Protein AF-A0A8J2EY86-F1 (afdb_monomer_lite)

pLDDT: mean 71.98, std 22.91, range [27.67, 95.75]

Structure (mmCIF, N/CA/C/O backbone):
data_AF-A0A8J2EY86-F1
#
_entry.id   AF-A0A8J2EY86-F1
#
loop_
_atom_site.group_PDB
_atom_site.id
_atom_site.type_symbol
_atom_site.label_atom_id
_atom_site.label_alt_id
_atom_site.label_comp_id
_atom_site.label_asym_id
_atom_site.label_entity_id
_atom_site.label_seq_id
_atom_site.pdbx_PDB_ins_code
_atom_site.Cartn_x
_atom_site.Cartn_y
_atom_site.Cartn_z
_atom_site.occupancy
_atom_site.B_iso_or_equiv
_atom_site.auth_seq_id
_atom_site.auth_comp_id
_atom_site.auth_asym_id
_atom_site.auth_atom_id
_atom_site.pdbx_PDB_model_num
ATOM 1 N N . ALA A 1 1 ? -11.642 -3.911 -15.980 1.00 60.84 1 ALA A N 1
ATOM 2 C CA . ALA A 1 1 ? -10.522 -3.919 -15.014 1.00 60.84 1 ALA A CA 1
ATOM 3 C C . ALA A 1 1 ? -10.662 -2.802 -13.979 1.00 60.84 1 ALA A C 1
ATOM 5 O O . ALA A 1 1 ? -10.890 -3.129 -12.827 1.00 60.84 1 ALA A O 1
ATOM 6 N N . ARG A 1 2 ? -10.615 -1.516 -14.375 1.00 72.12 2 ARG A N 1
ATOM 7 C CA . ARG A 1 2 ? -10.691 -0.359 -13.451 1.00 72.12 2 ARG A CA 1
ATOM 8 C C . ARG A 1 2 ? -11.888 -0.389 -12.486 1.00 72.12 2 ARG A C 1
ATOM 10 O O . ARG A 1 2 ? -11.669 -0.410 -11.285 1.00 72.12 2 ARG A O 1
ATOM 17 N N . GLY A 1 3 ? -13.115 -0.507 -13.002 1.00 77.50 3 GLY A N 1
ATOM 18 C CA . GLY A 1 3 ? -14.325 -0.526 -12.159 1.00 77.50 3 GLY A CA 1
ATOM 19 C C . GLY A 1 3 ? -14.454 -1.743 -11.234 1.00 77.50 3 GLY A C 1
ATOM 20 O O . GLY A 1 3 ? -15.006 -1.632 -10.152 1.00 77.50 3 GLY A O 1
ATOM 21 N N . VAL A 1 4 ? -13.887 -2.891 -11.618 1.00 84.00 4 VAL A N 1
ATOM 22 C CA . VAL A 1 4 ? -13.924 -4.100 -10.774 1.00 84.00 4 VAL A CA 1
ATOM 23 C C . VAL A 1 4 ? -12.993 -3.939 -9.573 1.00 84.00 4 VAL A C 1
ATOM 25 O O . VAL A 1 4 ? -13.321 -4.360 -8.471 1.00 84.00 4 VAL A O 1
ATOM 28 N N . LEU A 1 5 ? -11.830 -3.306 -9.762 1.00 85.19 5 LEU A N 1
ATOM 29 C CA . LEU A 1 5 ? -10.883 -3.106 -8.668 1.00 85.19 5 LEU A CA 1
ATOM 30 C C . LEU A 1 5 ? -11.383 -2.055 -7.666 1.00 85.19 5 LEU A C 1
ATOM 32 O O . LEU A 1 5 ? -11.183 -2.244 -6.469 1.00 85.19 5 LEU A O 1
ATOM 36 N N . SER A 1 6 ? -12.063 -0.994 -8.124 1.00 87.50 6 SER A N 1
ATOM 37 C CA . SER A 1 6 ? -12.688 -0.027 -7.211 1.00 87.50 6 SER A CA 1
ATOM 38 C C . SER A 1 6 ? -13.878 -0.613 -6.456 1.00 87.50 6 SER A C 1
ATOM 40 O O . SER A 1 6 ? -13.996 -0.368 -5.260 1.00 87.50 6 SER A O 1
ATOM 42 N N . GLU A 1 7 ? -14.700 -1.447 -7.097 1.00 91.88 7 GLU A N 1
ATOM 43 C CA . GLU A 1 7 ? -15.786 -2.173 -6.428 1.00 91.88 7 GLU A CA 1
ATOM 44 C C . GLU A 1 7 ? -15.250 -3.102 -5.330 1.00 91.88 7 GLU A C 1
ATOM 46 O O . GLU A 1 7 ? -15.704 -3.053 -4.188 1.00 91.88 7 GLU A O 1
ATOM 51 N N . VAL A 1 8 ? -14.228 -3.905 -5.641 1.00 91.19 8 VAL A N 1
ATOM 52 C CA . VAL A 1 8 ? -13.605 -4.809 -4.663 1.00 91.19 8 VAL A CA 1
ATOM 53 C C . VAL A 1 8 ? -12.965 -4.025 -3.518 1.00 91.19 8 VAL A C 1
ATOM 55 O O . VAL A 1 8 ? -13.172 -4.369 -2.356 1.00 91.19 8 VAL A O 1
ATOM 58 N N . ALA A 1 9 ? -12.219 -2.959 -3.819 1.00 91.69 9 ALA A N 1
ATOM 59 C CA . ALA A 1 9 ? -11.613 -2.117 -2.792 1.00 91.69 9 ALA A CA 1
ATOM 60 C C . ALA A 1 9 ? -12.674 -1.437 -1.910 1.00 91.69 9 ALA A C 1
ATOM 62 O O . ALA A 1 9 ? -12.511 -1.396 -0.694 1.00 91.69 9 ALA A O 1
ATOM 63 N N . GLY A 1 10 ? -13.779 -0.968 -2.495 1.00 91.88 10 GLY A N 1
ATOM 64 C CA . GLY A 1 10 ? -14.913 -0.401 -1.766 1.00 91.88 10 GLY A CA 1
ATOM 65 C C . GLY A 1 10 ? -15.579 -1.415 -0.838 1.00 91.88 10 GLY A C 1
ATOM 66 O O . GLY A 1 10 ? -15.797 -1.122 0.338 1.00 91.88 10 GLY A O 1
ATOM 67 N N . ASN A 1 11 ? -15.818 -2.634 -1.325 1.00 93.19 11 ASN A N 1
ATOM 68 C CA . ASN A 1 11 ? -16.375 -3.714 -0.511 1.00 93.19 11 ASN A CA 1
ATOM 69 C C . ASN A 1 11 ? -15.460 -4.050 0.676 1.00 93.19 11 ASN A C 1
ATOM 71 O O . ASN A 1 11 ? -15.944 -4.199 1.796 1.00 93.19 11 ASN A O 1
ATOM 75 N N . ILE A 1 12 ? -14.141 -4.094 0.459 1.00 93.81 12 ILE A N 1
ATOM 76 C CA . ILE A 1 12 ? -13.159 -4.305 1.533 1.00 93.81 12 ILE A CA 1
ATOM 77 C C . ILE A 1 12 ? -13.165 -3.138 2.529 1.00 93.81 12 ILE A C 1
ATOM 79 O O . ILE A 1 12 ? -13.068 -3.371 3.729 1.00 93.81 12 ILE A O 1
ATOM 83 N N . SER A 1 13 ? -13.310 -1.891 2.075 1.00 91.44 13 SER A N 1
ATOM 84 C CA . SER A 1 13 ? -13.406 -0.730 2.972 1.00 91.44 13 SER A CA 1
ATOM 85 C C . SER A 1 13 ? -14.617 -0.808 3.898 1.00 91.44 13 SER A C 1
ATOM 87 O O . SER A 1 13 ? -14.492 -0.555 5.099 1.00 91.44 13 SER A O 1
ATOM 89 N N . VAL A 1 14 ? -15.776 -1.203 3.369 1.00 91.38 14 VAL A N 1
ATOM 90 C CA . VAL A 1 14 ? -16.989 -1.405 4.175 1.00 91.38 14 VAL A CA 1
ATOM 91 C C . VAL A 1 14 ? -16.813 -2.582 5.137 1.00 91.38 14 VAL A C 1
ATOM 93 O O . VAL A 1 14 ? -17.160 -2.467 6.313 1.00 91.38 14 VAL A O 1
ATOM 96 N N . ASP A 1 15 ? -16.219 -3.684 4.679 1.00 91.75 15 ASP A N 1
ATOM 97 C CA . ASP A 1 15 ? -15.944 -4.851 5.521 1.00 91.75 15 ASP A CA 1
ATOM 98 C C . ASP A 1 15 ? -14.976 -4.519 6.672 1.00 91.75 15 ASP A C 1
ATOM 100 O O . ASP A 1 15 ? -15.241 -4.846 7.833 1.00 91.75 15 ASP A O 1
ATOM 104 N N . ALA A 1 16 ? -13.910 -3.764 6.390 1.00 91.19 16 ALA A N 1
ATOM 105 C CA . ALA A 1 16 ? -12.944 -3.297 7.381 1.00 91.19 16 ALA A CA 1
ATOM 106 C C . ALA A 1 16 ? -13.611 -2.429 8.458 1.00 91.19 16 ALA A C 1
ATOM 108 O O . ALA A 1 16 ? -13.343 -2.591 9.653 1.00 91.19 16 ALA A O 1
ATOM 109 N N . LEU A 1 17 ? -14.513 -1.529 8.058 1.00 87.75 17 LEU A N 1
ATOM 110 C CA . LEU A 1 17 ? -15.299 -0.726 8.996 1.00 87.75 17 LEU A CA 1
ATOM 111 C C . LEU A 1 17 ? -16.264 -1.586 9.820 1.00 87.75 17 LEU A C 1
ATOM 113 O O . LEU A 1 17 ? -16.403 -1.353 11.018 1.00 87.75 17 LEU A O 1
ATOM 117 N N . SER A 1 18 ? -16.886 -2.598 9.210 1.00 90.50 18 SER A N 1
ATOM 118 C CA . SER A 1 18 ? -17.843 -3.474 9.897 1.00 90.50 18 SER A CA 1
ATOM 119 C C . SER A 1 18 ? -17.181 -4.417 10.912 1.00 90.50 18 SER A C 1
ATOM 121 O O . SER A 1 18 ? -17.718 -4.635 11.997 1.00 90.50 18 SER A O 1
ATOM 123 N N . SER A 1 19 ? -15.995 -4.950 10.596 1.00 89.25 19 SER A N 1
ATOM 124 C CA . SER A 1 19 ? -15.259 -5.869 11.469 1.00 89.25 19 SER A CA 1
ATOM 125 C C . SER A 1 19 ? -14.509 -5.141 12.585 1.00 89.25 19 SER A C 1
ATOM 127 O O . SER A 1 19 ? -14.333 -5.701 13.671 1.00 89.25 19 SER A O 1
ATOM 129 N N . GLY A 1 20 ? -14.050 -3.911 12.317 1.00 87.12 20 GLY A N 1
ATOM 130 C CA . GLY A 1 20 ? -13.371 -3.033 13.273 1.00 87.12 20 GLY A CA 1
ATOM 131 C C . GLY A 1 20 ? -12.003 -3.531 13.753 1.00 87.12 20 GLY A C 1
ATOM 132 O O . GLY A 1 20 ? -11.502 -3.039 14.763 1.00 87.12 20 GLY A O 1
ATOM 133 N N . LYS A 1 21 ? -11.416 -4.533 13.080 1.00 88.88 21 LYS A N 1
ATOM 134 C CA . LYS A 1 21 ? -10.234 -5.272 13.572 1.00 88.88 21 LYS A CA 1
ATOM 135 C C . LYS A 1 21 ? -9.049 -5.306 12.615 1.00 88.88 21 LYS A C 1
ATOM 137 O O . LYS A 1 21 ? -7.929 -5.528 13.068 1.00 88.88 21 LYS A O 1
ATOM 142 N N . PHE A 1 22 ? -9.285 -5.159 11.314 1.00 91.06 22 PHE A N 1
ATOM 143 C CA . PHE A 1 22 ? -8.275 -5.447 10.300 1.00 91.06 22 PHE A CA 1
ATOM 144 C C . PHE A 1 22 ? -7.858 -4.206 9.518 1.00 91.06 22 PHE A C 1
ATOM 146 O O . PHE A 1 22 ? -8.672 -3.344 9.183 1.00 91.06 22 PHE A O 1
ATOM 153 N N . TYR A 1 23 ? -6.565 -4.166 9.199 1.00 94.31 23 TYR A N 1
ATOM 154 C CA . TYR A 1 23 ? -6.006 -3.283 8.187 1.00 94.31 23 TYR A CA 1
ATOM 155 C C . TYR A 1 23 ? -5.721 -4.089 6.927 1.00 94.31 23 TYR A C 1
ATOM 157 O O . TYR A 1 23 ? -4.914 -5.020 6.946 1.00 94.31 23 TYR A O 1
ATOM 165 N N . HIS A 1 24 ? -6.380 -3.725 5.831 1.00 94.00 24 HIS A N 1
ATOM 166 C CA . HIS A 1 24 ? -6.210 -4.402 4.552 1.00 94.00 24 HIS A CA 1
ATOM 167 C C . HIS A 1 24 ? -5.218 -3.642 3.680 1.00 94.00 24 HIS A C 1
ATOM 169 O O . HIS A 1 24 ? -5.437 -2.478 3.348 1.00 94.00 24 HIS A O 1
ATOM 175 N N . PHE A 1 25 ? -4.144 -4.319 3.283 1.00 94.00 25 PHE A N 1
ATOM 176 C CA . PHE A 1 25 ? -3.209 -3.821 2.282 1.00 94.00 25 PHE A CA 1
ATOM 177 C C . PHE A 1 25 ? -3.631 -4.332 0.909 1.00 94.00 25 PHE A C 1
ATOM 179 O O . PHE A 1 25 ? -3.630 -5.538 0.664 1.00 94.00 25 PHE A O 1
ATOM 186 N N . ILE A 1 26 ? -3.983 -3.415 0.013 1.00 92.06 26 ILE A N 1
ATOM 187 C CA . ILE A 1 26 ? -4.421 -3.737 -1.343 1.00 92.06 26 ILE A CA 1
ATOM 188 C C . ILE A 1 26 ? -3.351 -3.250 -2.314 1.00 92.06 26 ILE A C 1
ATOM 190 O O . ILE A 1 26 ? -3.094 -2.051 -2.427 1.00 92.06 26 ILE A O 1
ATOM 194 N N . ARG A 1 27 ? -2.730 -4.194 -3.026 1.00 90.75 27 ARG A N 1
ATOM 195 C CA . ARG A 1 27 ? -1.850 -3.885 -4.154 1.00 90.75 27 ARG A CA 1
ATOM 196 C C . ARG A 1 27 ? -2.709 -3.606 -5.382 1.00 90.75 27 ARG A C 1
ATOM 198 O O . ARG A 1 27 ? -3.413 -4.489 -5.867 1.00 90.75 27 ARG A O 1
ATOM 205 N N . CYS A 1 28 ? -2.631 -2.380 -5.869 1.00 88.81 28 CYS A N 1
ATOM 206 C CA . CYS A 1 28 ? -3.282 -1.932 -7.088 1.00 88.81 28 CYS A CA 1
ATOM 207 C C . CYS A 1 28 ? -2.329 -2.046 -8.282 1.00 88.81 28 CYS A C 1
ATOM 209 O O . CYS A 1 28 ? -1.199 -2.503 -8.142 1.00 88.81 28 CYS A O 1
ATOM 211 N N . GLY A 1 29 ? -2.811 -1.665 -9.467 1.00 86.44 29 GLY A N 1
ATOM 212 C CA . GLY A 1 29 ? -2.006 -1.600 -10.687 1.00 86.44 29 GLY A CA 1
ATOM 213 C C . GLY A 1 29 ? -1.133 -0.343 -10.752 1.00 86.44 29 GLY A C 1
ATOM 214 O O . GLY A 1 29 ? -0.588 0.118 -9.753 1.00 86.44 29 GLY A O 1
ATOM 215 N N . SER A 1 30 ? -1.008 0.232 -11.949 1.00 88.38 30 SER A N 1
ATOM 216 C CA . SER A 1 30 ? -0.230 1.458 -12.158 1.00 88.38 30 SER A CA 1
ATOM 217 C C . SER A 1 30 ? -0.728 2.623 -11.298 1.00 88.38 30 SER A C 1
ATOM 219 O O . SER A 1 30 ? -1.909 2.692 -10.952 1.00 88.38 30 SER A O 1
ATOM 221 N N . THR A 1 31 ? 0.149 3.594 -11.032 1.00 88.81 31 THR A N 1
ATOM 222 C CA . THR A 1 31 ? -0.181 4.781 -10.229 1.00 88.81 31 THR A CA 1
ATOM 223 C C . THR A 1 31 ? -1.476 5.464 -10.658 1.00 88.81 31 THR A C 1
ATOM 225 O O . THR A 1 31 ? -2.299 5.794 -9.809 1.00 88.81 31 THR A O 1
ATOM 228 N N . ALA A 1 32 ? -1.690 5.645 -11.963 1.00 89.56 32 ALA A N 1
ATOM 229 C CA . ALA A 1 32 ? -2.892 6.308 -12.461 1.00 89.56 32 ALA A CA 1
ATOM 230 C C . ALA A 1 32 ? -4.178 5.566 -12.056 1.00 89.56 32 ALA A C 1
ATOM 232 O O . ALA A 1 32 ? -5.160 6.196 -11.679 1.00 89.56 32 ALA A O 1
ATOM 233 N N . VAL A 1 33 ? -4.163 4.229 -12.098 1.00 90.06 33 VAL A N 1
ATOM 234 C CA . VAL A 1 33 ? -5.305 3.402 -11.680 1.00 90.06 33 VAL A CA 1
ATOM 235 C C . VAL A 1 33 ? -5.478 3.452 -10.163 1.00 90.06 33 VAL A C 1
ATOM 237 O O . VAL A 1 33 ? -6.598 3.577 -9.680 1.00 90.06 33 VAL A O 1
ATOM 240 N N . THR A 1 34 ? -4.380 3.396 -9.410 1.00 91.88 34 THR A N 1
ATOM 241 C CA . THR A 1 34 ? -4.401 3.494 -7.944 1.00 91.88 34 THR A CA 1
ATOM 242 C C . THR A 1 34 ? -5.016 4.811 -7.476 1.00 91.88 34 THR A C 1
ATOM 244 O O . THR A 1 34 ? -5.837 4.804 -6.564 1.00 91.88 34 THR A O 1
ATOM 247 N N . LEU A 1 35 ? -4.671 5.929 -8.121 1.00 91.50 35 LEU A N 1
ATOM 248 C CA . LEU A 1 35 ? -5.199 7.246 -7.770 1.00 91.50 35 LEU A CA 1
ATOM 249 C C . LEU A 1 35 ? -6.687 7.389 -8.122 1.00 91.50 35 LEU A C 1
ATOM 251 O O . LEU A 1 35 ? -7.451 7.947 -7.344 1.00 91.50 35 LEU A O 1
ATOM 255 N N . GLU A 1 36 ? -7.116 6.841 -9.261 1.00 91.62 36 GLU A N 1
ATOM 256 C CA . GLU A 1 36 ? -8.534 6.791 -9.639 1.00 91.62 36 GLU A CA 1
ATOM 257 C C . GLU A 1 36 ? -9.366 6.036 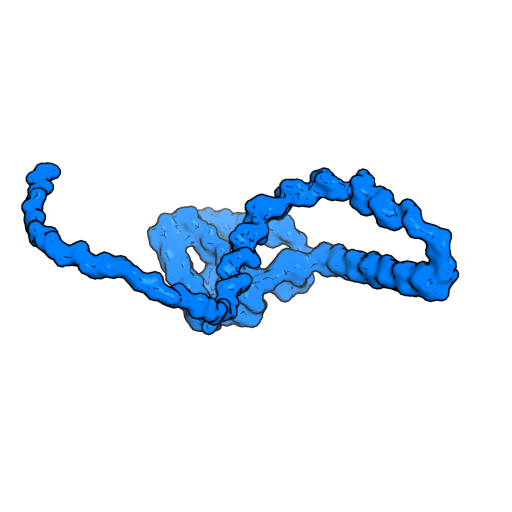-8.591 1.00 91.62 36 GLU A C 1
ATOM 259 O O . GLU A 1 36 ? -10.416 6.514 -8.165 1.00 91.62 36 GLU A O 1
ATOM 264 N N . ILE A 1 37 ? -8.870 4.885 -8.128 1.00 92.44 37 ILE A N 1
ATOM 265 C CA . ILE A 1 37 ? -9.533 4.085 -7.090 1.00 92.44 37 ILE A CA 1
ATOM 266 C C . ILE A 1 37 ? -9.512 4.813 -5.746 1.00 92.44 37 ILE A C 1
ATOM 268 O O . ILE A 1 37 ? -10.523 4.829 -5.048 1.00 92.44 37 ILE A O 1
ATOM 272 N N . ALA A 1 38 ? -8.391 5.442 -5.394 1.00 93.19 38 ALA A N 1
ATOM 273 C CA . ALA A 1 38 ? -8.270 6.226 -4.171 1.00 93.19 38 ALA A CA 1
ATOM 274 C C . ALA A 1 38 ? -9.311 7.351 -4.099 1.00 93.19 38 ALA A C 1
ATOM 276 O O . ALA A 1 38 ? -9.903 7.554 -3.045 1.00 93.19 38 ALA A O 1
ATOM 277 N N . LEU A 1 39 ? -9.572 8.037 -5.216 1.00 92.19 39 LEU A N 1
ATOM 278 C CA . LEU A 1 39 ? -10.585 9.094 -5.286 1.00 92.19 39 LEU A CA 1
ATOM 279 C C . LEU A 1 39 ? -12.022 8.569 -5.162 1.00 92.19 39 LEU A C 1
ATOM 281 O O . LEU A 1 39 ? -12.895 9.308 -4.729 1.00 92.19 39 LEU A O 1
ATOM 285 N N . GLN A 1 40 ? -12.285 7.322 -5.559 1.00 91.50 40 GLN A N 1
ATOM 286 C CA . GLN A 1 40 ? -13.624 6.726 -5.472 1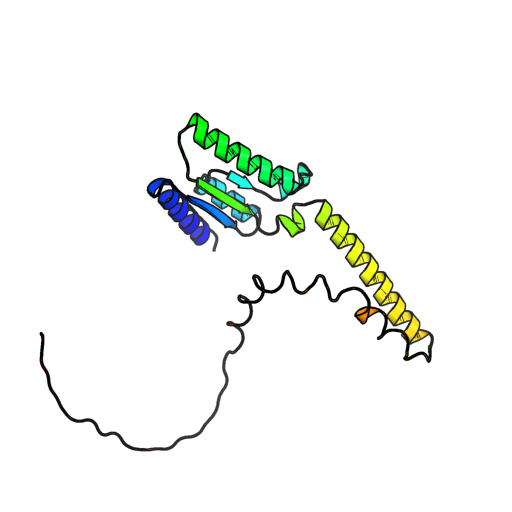.00 91.50 40 GLN A CA 1
ATOM 287 C C . GLN A 1 40 ? -13.906 6.104 -4.102 1.00 91.50 40 GLN A C 1
ATOM 289 O O . GLN A 1 40 ? -15.031 6.169 -3.618 1.00 91.50 40 GLN A O 1
ATOM 294 N N . VAL A 1 41 ? -12.903 5.448 -3.515 1.00 91.00 41 VAL A N 1
ATOM 295 C CA . VAL A 1 41 ? -13.055 4.624 -2.305 1.00 91.00 41 VAL A CA 1
ATOM 296 C C . VAL A 1 41 ? -12.648 5.373 -1.035 1.00 91.00 41 VAL A C 1
ATOM 298 O O . VAL A 1 41 ? -13.025 4.947 0.052 1.00 91.00 41 VAL A O 1
ATOM 301 N N . GLU A 1 42 ? -11.884 6.463 -1.159 1.00 92.44 42 GLU A N 1
ATOM 302 C CA . GLU A 1 42 ? -11.351 7.252 -0.038 1.00 92.44 42 GLU A CA 1
ATOM 303 C C . GLU A 1 42 ? -10.728 6.369 1.067 1.00 92.44 42 GLU A C 1
ATOM 305 O O . GLU A 1 42 ? -11.161 6.369 2.223 1.00 92.44 42 GLU A O 1
ATOM 310 N N . PRO A 1 43 ? -9.713 5.554 0.722 1.00 93.50 43 PRO A N 1
ATOM 311 C CA . PRO A 1 43 ? -9.050 4.677 1.681 1.00 93.50 43 PRO A CA 1
ATOM 312 C C . PRO A 1 43 ? -8.329 5.486 2.768 1.00 93.50 43 PRO A C 1
ATOM 314 O O . PRO A 1 43 ? -8.063 6.679 2.637 1.00 93.50 43 PRO A O 1
ATOM 317 N N . THR A 1 44 ? -7.942 4.808 3.847 1.00 93.06 44 THR A N 1
ATOM 318 C CA . THR A 1 44 ? -7.281 5.455 4.990 1.00 93.06 44 THR A CA 1
ATOM 319 C C . THR A 1 44 ? -5.896 5.987 4.636 1.00 93.06 44 THR A C 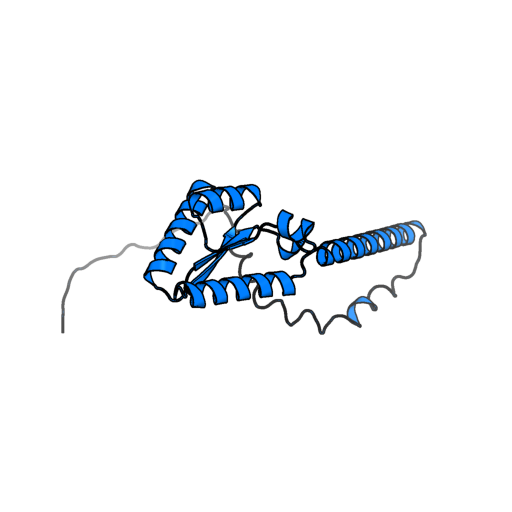1
ATOM 321 O O . THR A 1 44 ? -5.516 7.059 5.098 1.00 93.06 44 THR A O 1
ATOM 324 N N . ILE A 1 45 ? -5.132 5.225 3.852 1.00 94.50 45 ILE A N 1
ATOM 325 C CA . ILE A 1 45 ? -3.786 5.593 3.409 1.00 94.50 45 ILE A CA 1
ATOM 326 C C . ILE A 1 45 ? -3.641 5.180 1.945 1.00 94.50 45 ILE A C 1
ATOM 328 O O . ILE A 1 45 ? -4.085 4.101 1.546 1.00 94.50 45 ILE A O 1
ATOM 332 N N . VAL A 1 46 ? -2.990 6.024 1.148 1.00 94.81 46 VAL A N 1
ATOM 333 C CA . VAL A 1 46 ? -2.624 5.731 -0.240 1.00 94.81 46 VAL A CA 1
ATOM 334 C C . VAL A 1 46 ? -1.142 5.989 -0.390 1.00 94.81 46 VAL A C 1
ATOM 336 O O . VAL A 1 46 ? -0.680 7.075 -0.064 1.00 94.81 46 VAL A O 1
ATOM 339 N N . ILE A 1 47 ? -0.407 5.004 -0.898 1.00 93.31 47 ILE A N 1
ATOM 340 C CA . ILE A 1 47 ? 1.010 5.156 -1.212 1.00 93.31 47 ILE A CA 1
ATOM 341 C C . ILE A 1 47 ? 1.186 5.109 -2.722 1.00 93.31 47 ILE A C 1
ATOM 343 O O . ILE A 1 47 ? 0.883 4.108 -3.384 1.00 93.31 47 ILE A O 1
ATOM 347 N N . VAL A 1 48 ? 1.713 6.208 -3.249 1.00 92.00 48 VAL A N 1
ATOM 348 C CA . VAL A 1 48 ? 1.984 6.396 -4.668 1.00 92.00 48 VAL A CA 1
ATOM 349 C C . VAL A 1 48 ? 3.491 6.424 -4.904 1.00 92.00 48 VAL A C 1
ATOM 351 O O . VAL A 1 48 ? 4.239 7.069 -4.172 1.00 92.00 48 VAL A O 1
ATOM 354 N N . ASN A 1 49 ? 3.950 5.740 -5.951 1.00 89.06 49 ASN A N 1
ATOM 355 C CA . ASN A 1 49 ? 5.380 5.598 -6.234 1.00 89.06 49 ASN A CA 1
ATOM 356 C C . ASN A 1 49 ? 6.063 6.945 -6.492 1.00 89.06 49 ASN A C 1
ATOM 358 O O . ASN A 1 49 ? 7.199 7.156 -6.083 1.00 89.06 49 ASN A O 1
ATOM 362 N N . GLU A 1 50 ? 5.376 7.848 -7.183 1.00 86.06 50 GLU A N 1
ATOM 363 C CA . GLU A 1 50 ? 5.852 9.169 -7.574 1.00 86.06 50 GLU A CA 1
ATOM 364 C C . GLU A 1 50 ? 6.078 10.059 -6.350 1.00 86.06 50 GLU A C 1
ATOM 366 O O . GLU A 1 50 ? 7.081 10.765 -6.287 1.00 86.06 50 GLU A O 1
ATOM 371 N N . GLU A 1 51 ? 5.199 9.978 -5.349 1.00 88.19 51 GLU A N 1
ATOM 372 C CA . GLU A 1 51 ? 5.363 10.691 -4.081 1.00 88.19 51 GLU A CA 1
ATOM 373 C C . GLU A 1 51 ? 6.594 10.182 -3.326 1.00 88.19 51 GLU A C 1
ATOM 375 O O . GLU A 1 51 ? 7.465 10.966 -2.948 1.00 88.19 51 GLU A O 1
ATOM 380 N N . VAL A 1 52 ? 6.716 8.860 -3.195 1.00 89.31 52 VAL A N 1
ATOM 381 C CA . VAL A 1 52 ? 7.845 8.213 -2.516 1.00 89.31 52 VAL A CA 1
ATOM 382 C C . VAL A 1 52 ? 9.172 8.534 -3.210 1.00 89.31 52 VAL A C 1
ATOM 384 O O . VAL A 1 52 ? 10.167 8.855 -2.552 1.00 89.31 52 VAL A O 1
ATOM 387 N N . LYS A 1 53 ? 9.181 8.524 -4.548 1.00 86.44 53 LYS A N 1
ATOM 388 C CA . LYS A 1 53 ? 10.358 8.835 -5.364 1.00 86.44 53 LYS A CA 1
ATOM 389 C C . LYS A 1 53 ? 10.772 10.299 -5.240 1.00 86.44 53 LYS A C 1
ATOM 391 O O . LYS A 1 53 ? 11.963 10.581 -5.092 1.00 86.44 53 LYS A O 1
ATOM 396 N N . ASN A 1 54 ? 9.817 11.228 -5.272 1.00 87.12 54 ASN A N 1
ATOM 397 C CA . ASN A 1 54 ? 10.090 12.656 -5.116 1.00 87.12 54 ASN A CA 1
ATOM 398 C C . ASN A 1 54 ? 10.545 12.996 -3.691 1.00 87.12 54 ASN A C 1
ATOM 400 O O . ASN A 1 54 ? 11.456 13.806 -3.518 1.00 87.12 54 ASN A O 1
ATOM 404 N N . GLY A 1 55 ? 9.957 12.343 -2.686 1.00 85.31 55 GLY A N 1
ATOM 405 C CA . GLY A 1 55 ? 10.339 12.477 -1.282 1.00 85.31 55 GLY A CA 1
ATOM 406 C C . GLY A 1 55 ? 11.656 11.786 -0.920 1.00 85.31 55 GLY A C 1
ATOM 407 O O . GLY A 1 55 ? 12.174 12.023 0.167 1.00 85.31 55 GLY A O 1
ATOM 408 N N . LYS A 1 56 ? 12.211 10.952 -1.815 1.00 85.94 56 LYS A N 1
ATOM 409 C CA . LYS A 1 56 ? 13.390 10.098 -1.573 1.00 85.94 56 LYS A CA 1
ATOM 410 C C . LYS A 1 56 ? 13.266 9.272 -0.289 1.00 85.94 56 LYS A C 1
ATOM 412 O O . LYS A 1 56 ? 14.264 9.034 0.391 1.00 85.94 56 LYS A O 1
ATOM 417 N N . GLN A 1 57 ? 12.048 8.848 0.028 1.00 85.88 57 GLN A N 1
ATOM 418 C CA . GLN A 1 57 ? 11.772 8.157 1.277 1.00 85.88 57 GLN A CA 1
ATOM 419 C C . GLN A 1 57 ? 12.399 6.763 1.267 1.00 85.88 57 GLN A C 1
ATOM 421 O O . GLN A 1 57 ? 12.364 6.044 0.262 1.00 85.88 57 GLN A O 1
ATOM 426 N N . SER A 1 58 ? 12.978 6.369 2.398 1.00 88.50 58 SER A N 1
ATOM 427 C CA . SER A 1 58 ? 13.418 4.988 2.597 1.00 88.50 58 SER A CA 1
ATOM 428 C C . SER A 1 58 ? 12.228 4.074 2.912 1.00 88.50 58 SER A C 1
ATOM 430 O O . SER A 1 58 ? 11.205 4.520 3.427 1.00 88.50 58 SER A O 1
ATOM 432 N N . LEU A 1 59 ? 12.351 2.765 2.655 1.00 88.62 59 LEU A N 1
ATOM 433 C CA . LEU A 1 59 ? 11.290 1.809 3.010 1.00 88.62 59 LEU A CA 1
ATOM 434 C C . LEU A 1 59 ? 10.942 1.881 4.505 1.00 88.62 59 LEU A C 1
ATOM 436 O O . LEU A 1 59 ? 9.775 1.804 4.880 1.00 88.62 59 LEU A O 1
ATOM 440 N N . THR A 1 60 ? 11.955 2.080 5.348 1.00 90.44 60 THR A N 1
ATOM 441 C CA . THR A 1 60 ? 11.792 2.256 6.792 1.00 90.44 60 THR A CA 1
ATOM 442 C C . THR A 1 60 ? 10.958 3.492 7.123 1.00 90.44 60 THR A C 1
ATOM 444 O O . THR A 1 60 ? 10.096 3.422 7.993 1.00 90.44 60 THR A O 1
ATOM 447 N N . GLU A 1 61 ? 11.172 4.609 6.423 1.00 91.06 61 GLU A N 1
ATOM 448 C CA . GLU A 1 61 ? 10.370 5.826 6.596 1.00 91.06 61 GLU A CA 1
ATOM 449 C C . GLU A 1 61 ? 8.919 5.625 6.165 1.00 91.06 61 GLU A C 1
ATOM 451 O O . GLU A 1 61 ? 8.021 6.052 6.884 1.00 91.06 61 GLU A O 1
ATOM 456 N N . ILE A 1 62 ? 8.675 4.925 5.053 1.00 91.56 62 ILE A N 1
ATOM 457 C CA . ILE A 1 62 ? 7.313 4.618 4.585 1.00 91.56 62 ILE A CA 1
ATOM 458 C C . ILE A 1 62 ? 6.574 3.778 5.630 1.00 91.56 62 ILE A C 1
ATOM 460 O O . ILE A 1 62 ? 5.464 4.113 6.036 1.00 91.56 62 ILE A O 1
ATOM 464 N N . VAL A 1 63 ? 7.203 2.701 6.111 1.00 93.06 63 VAL A N 1
ATOM 465 C CA . VAL A 1 63 ? 6.612 1.828 7.137 1.00 93.06 63 VAL A CA 1
ATOM 466 C C . VAL A 1 63 ? 6.352 2.603 8.428 1.00 93.06 63 VAL A C 1
ATOM 468 O O . VAL A 1 63 ? 5.292 2.448 9.033 1.00 93.06 63 VAL A O 1
ATOM 471 N N . LYS A 1 64 ? 7.288 3.468 8.832 1.00 95.50 64 LYS A N 1
ATOM 472 C CA . LYS A 1 64 ? 7.125 4.323 10.009 1.00 95.50 64 LYS A CA 1
ATOM 473 C C . LYS A 1 64 ? 5.959 5.298 9.836 1.00 95.50 64 LYS A C 1
ATOM 475 O O . LYS A 1 64 ? 5.142 5.406 10.742 1.00 95.50 64 LYS A O 1
ATOM 480 N N . SER A 1 65 ? 5.838 5.936 8.674 1.00 94.19 65 SER A N 1
ATOM 481 C CA . SER A 1 65 ? 4.742 6.857 8.359 1.00 94.19 65 SER A CA 1
ATOM 482 C C . SER A 1 65 ? 3.376 6.165 8.415 1.00 94.19 65 SER A C 1
ATOM 484 O O . SER A 1 65 ? 2.449 6.685 9.035 1.00 94.19 65 SER A O 1
ATOM 486 N N . ILE A 1 66 ? 3.273 4.950 7.862 1.00 94.44 66 ILE A N 1
ATOM 487 C CA . ILE A 1 66 ? 2.056 4.132 7.945 1.00 94.44 66 ILE A CA 1
ATOM 488 C C . ILE A 1 66 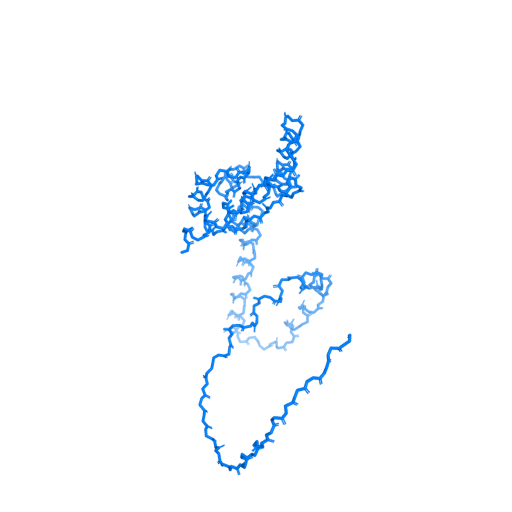? 1.723 3.817 9.409 1.00 94.44 66 ILE A C 1
ATOM 490 O O . ILE A 1 66 ? 0.585 4.000 9.838 1.00 94.44 66 ILE A O 1
ATOM 494 N N . ALA A 1 67 ? 2.708 3.369 10.193 1.00 95.06 67 ALA A N 1
ATOM 495 C CA . ALA A 1 67 ? 2.505 3.047 11.603 1.00 95.06 67 ALA A CA 1
ATOM 496 C C . ALA A 1 67 ? 2.057 4.273 12.418 1.00 95.06 67 ALA A C 1
ATOM 498 O O . ALA A 1 67 ? 1.119 4.174 13.207 1.00 95.06 67 ALA A O 1
ATOM 499 N N . GLU A 1 68 ? 2.676 5.433 12.198 1.00 95.75 68 GLU A N 1
ATOM 500 C CA . GLU A 1 68 ? 2.305 6.695 12.846 1.00 95.75 68 GLU A CA 1
ATOM 501 C C . GLU A 1 68 ? 0.872 7.119 12.498 1.00 95.75 68 GLU A C 1
ATOM 503 O O . GLU A 1 68 ? 0.115 7.502 13.389 1.00 95.75 68 GLU A O 1
ATOM 508 N N . GLN A 1 69 ? 0.458 6.999 11.232 1.00 94.19 69 GLN A N 1
ATOM 509 C CA . GLN A 1 69 ? -0.918 7.295 10.818 1.00 94.19 69 GLN A CA 1
ATOM 510 C C . GLN A 1 69 ? -1.939 6.346 11.453 1.00 94.19 69 GLN A C 1
ATOM 512 O O . GLN A 1 69 ? -3.005 6.796 11.878 1.00 94.19 69 GLN A O 1
ATOM 517 N N . ILE A 1 70 ? -1.621 5.052 11.553 1.00 94.06 70 ILE A N 1
ATOM 518 C CA . ILE A 1 70 ? -2.483 4.067 12.220 1.00 94.06 70 ILE A CA 1
ATOM 519 C C . ILE A 1 70 ? -2.633 4.407 13.707 1.00 94.06 70 ILE A C 1
ATOM 521 O O . ILE A 1 70 ? -3.754 4.434 14.215 1.00 94.06 70 ILE A O 1
ATOM 525 N N . LEU A 1 71 ? -1.527 4.708 14.395 1.00 94.44 71 LEU A N 1
ATOM 526 C CA . LEU A 1 71 ? -1.543 5.098 15.807 1.00 94.44 71 LEU A CA 1
ATOM 527 C C . LEU A 1 71 ? -2.359 6.374 16.023 1.00 94.44 71 LEU A C 1
ATOM 529 O O . LEU A 1 71 ? -3.274 6.377 16.838 1.00 94.44 71 LEU A O 1
ATOM 533 N N . LYS A 1 72 ? -2.115 7.416 15.222 1.00 94.50 72 LYS A N 1
ATOM 534 C CA . LYS A 1 72 ? -2.868 8.673 15.292 1.00 94.50 72 LYS A CA 1
ATOM 535 C C . LYS A 1 72 ? -4.369 8.446 15.113 1.00 94.50 72 LYS A C 1
ATOM 537 O O . LYS A 1 72 ? -5.178 8.965 15.874 1.00 94.50 72 LYS A O 1
ATOM 542 N N . ARG A 1 73 ? -4.750 7.641 14.119 1.00 92.62 73 ARG A N 1
ATOM 543 C CA . ARG A 1 73 ? -6.157 7.338 13.834 1.00 92.62 73 ARG A CA 1
ATOM 544 C C . ARG A 1 73 ? -6.822 6.571 14.978 1.00 92.62 73 ARG A C 1
ATOM 546 O O . ARG A 1 73 ? -7.982 6.836 15.299 1.00 92.62 73 ARG A O 1
ATOM 553 N N . ARG A 1 74 ? -6.089 5.652 15.604 1.00 92.19 74 ARG A N 1
ATOM 554 C CA . ARG A 1 74 ? -6.541 4.938 16.796 1.00 92.19 74 ARG A CA 1
ATOM 555 C C . ARG A 1 74 ? -6.721 5.878 17.986 1.00 92.19 74 ARG A C 1
ATOM 557 O O . ARG A 1 74 ? -7.754 5.804 18.641 1.00 92.19 74 ARG A O 1
ATOM 564 N N . ASP A 1 75 ? -5.749 6.741 18.250 1.00 94.00 75 ASP A N 1
ATOM 565 C CA . ASP A 1 75 ? -5.746 7.598 19.437 1.00 94.00 75 ASP A CA 1
ATOM 566 C C . ASP A 1 75 ? -6.793 8.721 19.344 1.00 94.00 75 ASP A C 1
ATOM 568 O O . ASP A 1 75 ? -7.450 9.034 20.334 1.00 94.00 75 ASP A O 1
ATOM 572 N N . GLU A 1 76 ? -6.997 9.296 18.154 1.00 93.88 76 GLU A N 1
ATOM 573 C CA . GLU A 1 76 ? -7.934 10.410 17.941 1.00 93.88 76 GLU A CA 1
ATOM 574 C C . GLU A 1 76 ? -9.380 9.950 17.702 1.00 93.88 76 GLU A C 1
ATOM 576 O O . GLU A 1 76 ? -10.317 10.601 18.164 1.00 93.88 76 GLU A O 1
ATOM 581 N N . PHE A 1 77 ? -9.579 8.839 16.984 1.00 89.81 77 PHE A N 1
ATOM 582 C CA . PHE A 1 77 ? -10.909 8.409 16.528 1.00 89.81 77 PHE A CA 1
ATOM 583 C C . PHE A 1 77 ? -11.341 7.041 17.071 1.00 89.81 77 PHE A C 1
ATOM 585 O O . PHE A 1 77 ? -12.462 6.612 16.807 1.00 89.81 77 PHE A O 1
ATOM 592 N N . GLY A 1 78 ? -10.476 6.321 17.793 1.00 90.00 78 GLY A N 1
ATOM 593 C CA . GLY A 1 78 ? -10.767 4.967 18.281 1.00 90.00 78 GLY A CA 1
ATOM 594 C C . GLY A 1 78 ? -10.890 3.911 17.175 1.00 90.00 78 GLY A C 1
ATOM 595 O O . GLY A 1 78 ? -11.365 2.804 17.430 1.00 90.00 78 GLY A O 1
ATOM 596 N N . LEU A 1 79 ? -10.488 4.237 15.941 1.00 89.00 79 LEU A N 1
ATOM 597 C CA . LEU A 1 79 ? -10.645 3.374 14.771 1.00 89.00 79 LEU A CA 1
ATOM 598 C C . LEU A 1 79 ? -9.429 2.451 14.631 1.00 89.00 79 LEU A C 1
ATOM 600 O O . LEU A 1 79 ? -8.325 2.912 14.355 1.00 89.00 79 LEU A O 1
ATOM 604 N N . ASN A 1 80 ? -9.651 1.143 14.793 1.00 90.62 80 ASN A N 1
ATOM 605 C CA . ASN A 1 80 ? -8.610 0.105 14.704 1.00 90.62 80 ASN A CA 1
ATOM 606 C C . ASN A 1 80 ? -8.621 -0.651 13.366 1.00 90.62 80 ASN A C 1
ATOM 608 O O . ASN A 1 80 ? -8.001 -1.707 13.242 1.00 90.62 80 ASN A O 1
ATOM 612 N N . SER A 1 81 ? -9.345 -0.134 12.376 1.00 93.19 81 SER A N 1
ATOM 613 C CA . SER A 1 81 ? -9.442 -0.717 11.044 1.00 93.19 81 SER A CA 1
ATOM 614 C C . SER A 1 81 ? -9.312 0.334 9.953 1.00 93.19 81 SER A C 1
ATOM 616 O O . SER A 1 81 ? -9.525 1.538 10.159 1.00 93.19 81 SER A O 1
ATOM 618 N N . GLY A 1 82 ? -8.944 -0.140 8.769 1.00 93.44 82 GLY A N 1
ATOM 619 C CA . GLY A 1 82 ? -8.764 0.713 7.611 1.00 93.44 82 GLY A CA 1
ATOM 620 C C . GLY A 1 82 ? -8.271 -0.044 6.391 1.00 93.44 82 GLY A C 1
ATOM 621 O O . GLY A 1 82 ? -7.990 -1.244 6.426 1.00 93.44 82 GLY A O 1
ATOM 622 N N . VAL A 1 83 ? -8.151 0.697 5.300 1.00 94.94 83 VAL A N 1
ATOM 623 C CA . VAL A 1 83 ? -7.658 0.183 4.023 1.00 94.94 83 VAL A CA 1
ATOM 624 C C . VAL A 1 83 ? -6.481 1.027 3.576 1.00 94.94 83 VAL A C 1
ATOM 626 O O . VAL A 1 83 ? -6.520 2.257 3.656 1.00 94.94 83 VAL A O 1
ATOM 629 N N . ILE A 1 84 ? -5.431 0.347 3.130 1.00 95.25 84 ILE A N 1
ATOM 630 C CA . ILE A 1 84 ? -4.186 0.935 2.658 1.00 95.25 84 ILE A CA 1
ATOM 631 C C . ILE A 1 84 ? -4.004 0.511 1.205 1.00 95.25 84 ILE A C 1
ATOM 633 O O . ILE A 1 84 ? -3.848 -0.677 0.915 1.00 95.25 84 ILE A O 1
ATOM 637 N N . LEU A 1 85 ? -4.028 1.480 0.291 1.00 94.25 85 LEU A N 1
ATOM 638 C CA . LEU A 1 85 ? -3.769 1.239 -1.126 1.00 94.25 85 LEU A CA 1
ATOM 639 C C . LEU A 1 85 ? -2.286 1.429 -1.434 1.00 94.25 85 LEU A C 1
ATOM 641 O O . LEU A 1 85 ? -1.688 2.446 -1.084 1.00 94.25 85 LEU A O 1
ATOM 645 N N . LEU A 1 86 ? -1.709 0.455 -2.131 1.00 92.88 86 LEU A N 1
ATOM 646 C CA . LEU A 1 86 ? -0.321 0.456 -2.573 1.00 92.88 86 LEU A CA 1
ATOM 647 C C . LEU A 1 86 ? -0.285 0.399 -4.099 1.00 92.88 86 LEU A C 1
ATOM 649 O O . LEU A 1 86 ? -0.811 -0.545 -4.693 1.00 92.88 86 LEU A O 1
ATOM 653 N N . SER A 1 87 ? 0.347 1.386 -4.735 1.00 91.56 87 SER A N 1
ATOM 654 C CA . SER A 1 87 ? 0.613 1.328 -6.176 1.00 91.56 87 SER A CA 1
ATOM 655 C C . SER A 1 87 ? 1.578 0.187 -6.509 1.00 91.56 87 SER A C 1
ATOM 657 O O . SER A 1 87 ? 2.487 -0.124 -5.729 1.00 91.56 87 SER A O 1
ATOM 659 N N . ASP A 1 88 ? 1.395 -0.447 -7.668 1.00 88.75 88 ASP A N 1
ATOM 660 C CA . ASP A 1 88 ? 2.303 -1.502 -8.103 1.00 88.75 88 ASP A CA 1
ATOM 661 C C . ASP A 1 88 ? 3.722 -0.967 -8.314 1.00 88.75 88 ASP A C 1
ATOM 663 O O . ASP A 1 88 ? 3.904 0.153 -8.780 1.00 88.75 88 ASP A O 1
ATOM 667 N N . GLY A 1 89 ? 4.740 -1.779 -8.038 1.00 81.56 89 GLY A N 1
ATOM 668 C CA . GLY A 1 89 ? 6.130 -1.410 -8.297 1.00 81.56 89 GLY A CA 1
ATOM 669 C C . GLY A 1 89 ? 6.739 -0.464 -7.260 1.00 81.56 89 GLY A C 1
ATOM 670 O O . GLY A 1 89 ? 7.786 0.116 -7.527 1.00 81.56 89 GLY A O 1
ATOM 671 N N . LEU A 1 90 ? 6.159 -0.329 -6.062 1.00 81.75 90 LEU A N 1
ATOM 672 C CA . LEU A 1 90 ? 6.711 0.518 -4.994 1.00 81.75 90 LEU A CA 1
ATOM 673 C C . LEU A 1 90 ? 8.171 0.183 -4.648 1.00 81.75 90 LEU A C 1
ATOM 675 O O . LEU A 1 90 ? 9.026 1.065 -4.590 1.00 81.75 90 LEU A O 1
ATOM 679 N N . VAL A 1 91 ? 8.481 -1.102 -4.466 1.00 77.69 91 VAL A N 1
ATOM 680 C CA . VAL A 1 91 ? 9.849 -1.565 -4.161 1.00 77.69 91 VAL A CA 1
ATOM 681 C C . VAL A 1 91 ? 10.776 -1.369 -5.357 1.00 77.69 91 VAL A C 1
ATOM 683 O O . VAL A 1 91 ? 11.965 -1.094 -5.193 1.00 77.69 91 VAL A O 1
ATOM 686 N N . GLU A 1 92 ? 10.228 -1.529 -6.557 1.00 76.25 92 GLU A N 1
ATOM 687 C CA . GLU A 1 92 ? 10.989 -1.608 -7.790 1.00 76.25 92 GLU A CA 1
ATOM 688 C C . GLU A 1 92 ? 11.311 -0.223 -8.382 1.00 76.25 92 GLU A C 1
ATOM 690 O O . GLU A 1 92 ? 12.415 -0.033 -8.889 1.00 76.25 92 GLU A O 1
ATOM 695 N N . ASN A 1 93 ? 10.381 0.728 -8.282 1.00 71.75 93 ASN A N 1
ATOM 696 C CA . ASN A 1 93 ? 10.418 2.040 -8.934 1.00 71.75 93 ASN A CA 1
ATOM 697 C C . ASN A 1 93 ? 10.275 3.210 -7.946 1.00 71.75 93 ASN A C 1
ATOM 699 O O . ASN A 1 93 ? 10.608 4.345 -8.294 1.00 71.75 93 ASN A O 1
ATOM 703 N N . GLY A 1 94 ? 9.738 2.961 -6.747 1.00 70.25 94 GLY A N 1
ATOM 704 C CA . GLY A 1 94 ? 9.537 3.990 -5.723 1.00 70.25 94 GLY A CA 1
ATOM 705 C C . GLY A 1 94 ? 10.806 4.291 -4.925 1.00 70.25 94 GLY A C 1
ATOM 706 O O . GLY A 1 94 ? 11.067 5.444 -4.591 1.00 70.25 94 GLY A O 1
ATOM 707 N N . LEU A 1 95 ? 11.639 3.280 -4.657 1.00 82.81 95 LEU A N 1
ATOM 708 C CA . LEU A 1 95 ? 12.830 3.432 -3.819 1.00 82.81 95 LEU A CA 1
ATOM 709 C C . LEU A 1 95 ? 14.075 3.791 -4.640 1.00 82.81 95 LEU A C 1
ATOM 711 O O . LEU A 1 95 ? 14.531 3.025 -5.489 1.00 82.81 95 LEU A O 1
ATOM 715 N N . VAL A 1 96 ? 14.699 4.921 -4.299 1.00 80.62 96 VAL A N 1
ATOM 716 C CA . VAL A 1 96 ? 15.940 5.404 -4.939 1.00 80.62 96 VAL A CA 1
ATOM 717 C C . VAL A 1 96 ? 17.073 4.374 -4.844 1.00 80.62 96 VAL A C 1
ATOM 719 O O . VAL A 1 96 ? 17.845 4.204 -5.784 1.00 80.62 96 VAL A O 1
ATOM 722 N N . GLN A 1 97 ? 17.157 3.654 -3.723 1.00 80.62 97 GLN A N 1
ATOM 723 C CA . GLN A 1 97 ? 18.181 2.628 -3.501 1.00 80.62 97 GLN A CA 1
ATOM 724 C C . GLN A 1 97 ? 18.062 1.476 -4.512 1.00 80.62 97 GLN A C 1
ATOM 726 O O . GLN A 1 97 ? 19.076 1.009 -5.029 1.00 80.62 97 GLN A O 1
ATOM 731 N N . THR A 1 98 ? 16.839 1.055 -4.850 1.00 80.25 98 THR A N 1
ATOM 732 C CA . THR A 1 98 ? 16.607 -0.022 -5.822 1.00 80.25 98 THR A CA 1
ATOM 733 C C . THR A 1 98 ? 17.037 0.390 -7.229 1.00 80.25 98 THR A C 1
ATOM 735 O O . THR A 1 98 ? 17.620 -0.416 -7.949 1.00 80.25 98 THR A O 1
ATOM 738 N N . GLU A 1 99 ? 16.813 1.647 -7.618 1.00 80.38 99 GLU A N 1
ATOM 739 C CA . GLU A 1 99 ? 17.244 2.179 -8.919 1.00 80.38 99 GLU A CA 1
ATOM 740 C C . GLU A 1 99 ? 18.774 2.171 -9.068 1.00 80.38 99 GLU A C 1
ATOM 742 O O . GLU A 1 99 ? 19.300 1.756 -10.104 1.00 80.38 99 GLU A O 1
ATOM 747 N N . ILE A 1 100 ? 19.503 2.549 -8.012 1.00 85.75 100 ILE A N 1
ATOM 748 C CA . ILE A 1 100 ? 20.972 2.493 -7.998 1.00 85.75 100 ILE A CA 1
ATOM 749 C C . ILE A 1 100 ? 21.440 1.049 -8.186 1.00 85.75 100 ILE A C 1
ATOM 751 O O . ILE A 1 100 ? 22.217 0.773 -9.101 1.00 85.75 100 ILE A O 1
ATOM 755 N N . LEU A 1 101 ? 20.903 0.118 -7.394 1.00 86.31 101 LEU A N 1
ATOM 756 C CA . LEU A 1 101 ? 21.257 -1.301 -7.478 1.00 86.31 101 LEU A CA 1
ATOM 757 C C . LEU A 1 101 ? 20.956 -1.886 -8.863 1.00 86.31 101 LEU A C 1
ATOM 759 O O . LEU A 1 101 ? 21.770 -2.617 -9.427 1.00 86.31 101 LEU A O 1
ATOM 763 N N . LYS A 1 102 ? 19.815 -1.531 -9.460 1.00 85.19 102 LYS A N 1
ATOM 764 C CA . LYS A 1 102 ? 19.475 -1.930 -10.831 1.00 85.19 102 LYS A CA 1
ATOM 765 C C . LYS A 1 102 ? 20.490 -1.416 -11.842 1.00 85.19 102 LYS A C 1
ATOM 767 O O . LYS A 1 102 ? 20.918 -2.180 -12.709 1.00 85.19 102 LYS A O 1
ATOM 772 N N . SER A 1 103 ? 20.867 -0.142 -11.742 1.00 87.56 103 SER A N 1
ATOM 773 C CA . SER A 1 103 ? 21.835 0.476 -12.650 1.00 87.56 103 SER A CA 1
ATOM 774 C C . SER A 1 103 ? 23.215 -0.180 -12.544 1.00 87.56 103 SER A C 1
ATOM 776 O O . SER A 1 103 ? 23.844 -0.467 -13.563 1.00 87.56 103 SER A O 1
ATOM 778 N N . GLU A 1 104 ? 23.642 -0.517 -11.326 1.00 90.50 104 GLU A N 1
ATOM 779 C CA . GLU A 1 104 ? 24.906 -1.194 -11.055 1.00 90.50 104 GLU A CA 1
ATOM 780 C C . GLU A 1 104 ? 24.908 -2.611 -11.637 1.00 90.50 104 GLU A C 1
ATOM 782 O O . GLU A 1 104 ? 25.798 -2.975 -12.407 1.00 90.50 104 GLU A O 1
ATOM 787 N N . ILE A 1 105 ? 23.851 -3.384 -11.376 1.00 90.88 105 ILE A N 1
ATOM 788 C CA . ILE A 1 105 ? 23.682 -4.729 -11.935 1.00 90.88 105 ILE A CA 1
ATOM 789 C C . ILE A 1 105 ? 23.642 -4.681 -13.470 1.00 90.88 105 ILE A C 1
ATOM 791 O O . ILE A 1 105 ? 24.234 -5.535 -14.134 1.00 90.88 105 ILE A O 1
ATOM 795 N N . ALA A 1 106 ? 22.963 -3.695 -14.062 1.00 89.62 106 ALA A N 1
ATOM 796 C CA . ALA A 1 106 ? 22.914 -3.527 -15.512 1.00 89.62 106 ALA A CA 1
ATOM 797 C C . ALA A 1 106 ? 24.301 -3.219 -16.098 1.00 89.62 106 ALA A C 1
ATOM 799 O O . ALA A 1 106 ? 24.676 -3.784 -17.131 1.00 89.62 106 ALA A O 1
ATOM 800 N N . HIS A 1 107 ? 25.085 -2.376 -15.424 1.00 90.50 107 HIS A N 1
ATOM 801 C CA . HIS A 1 107 ? 26.444 -2.055 -15.840 1.00 90.50 107 HIS A CA 1
ATOM 802 C C . HIS A 1 107 ? 27.358 -3.287 -15.773 1.00 90.50 107 HIS A C 1
ATOM 804 O O . HIS A 1 107 ? 28.047 -3.592 -16.751 1.00 90.50 107 HIS A O 1
ATOM 810 N N . LEU A 1 108 ? 27.288 -4.055 -14.682 1.00 90.56 108 LEU A N 1
ATOM 811 C CA . LEU A 1 108 ? 28.035 -5.306 -14.519 1.00 90.56 108 LEU A CA 1
ATOM 812 C C . LEU A 1 108 ? 27.667 -6.339 -15.591 1.00 90.56 108 LEU A C 1
ATOM 814 O O . LEU A 1 108 ? 28.549 -6.952 -16.191 1.00 90.56 108 LEU A O 1
ATOM 818 N N . ARG A 1 109 ? 26.374 -6.489 -15.905 1.00 88.88 109 ARG A N 1
ATOM 819 C CA . ARG A 1 109 ? 25.907 -7.376 -16.984 1.00 88.88 109 ARG A CA 1
ATOM 820 C C . ARG A 1 109 ? 26.456 -6.965 -18.349 1.00 88.88 109 ARG A C 1
ATOM 822 O O . ARG A 1 109 ? 26.867 -7.828 -19.123 1.00 88.88 109 ARG A O 1
ATOM 829 N N . LYS A 1 110 ? 26.490 -5.662 -18.650 1.00 87.69 110 LYS A N 1
ATOM 830 C CA . LYS A 1 110 ? 27.044 -5.145 -19.912 1.00 87.69 110 LYS A CA 1
ATOM 831 C C . LYS A 1 110 ? 28.548 -5.400 -20.008 1.00 87.69 110 LYS A C 1
ATOM 833 O O . LYS A 1 110 ? 29.008 -5.878 -21.041 1.00 87.69 110 LYS A O 1
ATOM 838 N N . ALA A 1 111 ? 29.293 -5.125 -18.937 1.00 83.69 111 ALA A N 1
ATOM 839 C CA . ALA A 1 111 ? 30.730 -5.379 -18.877 1.00 83.69 111 ALA A CA 1
ATOM 840 C C . ALA A 1 111 ? 31.051 -6.872 -19.063 1.00 83.69 111 ALA A C 1
ATOM 842 O O . ALA A 1 111 ? 31.942 -7.223 -19.837 1.00 83.69 111 ALA A O 1
ATOM 843 N N . PHE A 1 112 ? 30.279 -7.755 -18.422 1.00 80.75 112 PHE A N 1
ATOM 844 C CA . PHE A 1 112 ? 30.435 -9.200 -18.576 1.00 80.75 112 PHE A CA 1
ATOM 845 C C . PHE A 1 112 ? 30.136 -9.665 -20.007 1.00 80.75 112 PHE A C 1
ATOM 847 O O . PHE A 1 112 ? 30.922 -10.414 -20.577 1.00 80.75 112 PHE A O 1
ATOM 854 N N . LYS A 1 113 ? 29.064 -9.157 -20.631 1.00 81.81 113 LYS A N 1
ATOM 855 C CA . LYS A 1 113 ? 28.721 -9.493 -22.021 1.00 81.81 113 LYS A CA 1
ATOM 856 C C . LYS A 1 113 ? 29.827 -9.098 -23.007 1.00 81.81 113 LYS A C 1
ATOM 858 O O . LYS A 1 113 ? 30.173 -9.889 -23.875 1.00 81.81 113 LYS A O 1
ATOM 863 N N . VAL A 1 114 ? 30.413 -7.906 -22.855 1.00 75.62 114 VAL A N 1
ATOM 864 C CA . VAL A 1 114 ? 31.536 -7.450 -23.700 1.00 75.62 114 VAL A CA 1
ATOM 865 C C . VAL A 1 114 ? 32.763 -8.340 -23.519 1.00 75.62 114 VAL A C 1
ATOM 867 O O . VAL A 1 114 ? 33.429 -8.659 -24.498 1.00 75.62 114 VAL A O 1
ATOM 870 N N . ARG A 1 115 ? 33.046 -8.778 -22.288 1.00 68.94 115 ARG A N 1
ATOM 871 C CA . ARG A 1 115 ? 34.149 -9.703 -22.013 1.00 68.94 115 ARG A CA 1
ATOM 872 C C . ARG A 1 115 ? 33.944 -11.053 -22.703 1.00 68.94 115 ARG A C 1
ATOM 874 O O . ARG A 1 115 ? 34.888 -11.548 -23.301 1.00 68.94 115 ARG A O 1
ATOM 881 N N . THR A 1 116 ? 32.730 -11.603 -22.671 1.00 64.88 116 THR A N 1
ATOM 882 C CA . THR A 1 116 ? 32.398 -12.863 -23.356 1.00 64.88 116 THR A CA 1
ATOM 883 C C . THR A 1 116 ? 32.559 -12.753 -24.875 1.00 64.88 116 THR A C 1
ATOM 885 O O . THR A 1 116 ? 33.161 -13.629 -25.486 1.00 64.88 116 THR A O 1
ATOM 888 N N . GLU A 1 117 ? 32.078 -11.667 -25.486 1.00 67.31 117 GLU A N 1
ATOM 889 C CA . GLU A 1 117 ? 32.216 -11.431 -26.934 1.00 67.31 117 GLU A CA 1
ATOM 890 C C . GLU A 1 117 ? 33.682 -11.195 -27.341 1.00 67.31 117 GLU A C 1
ATOM 892 O O . GLU A 1 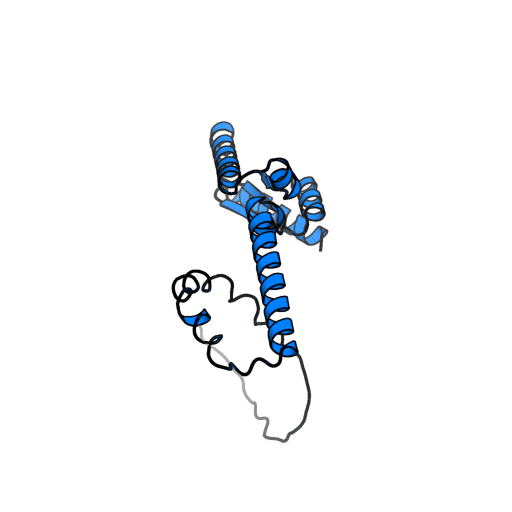117 ? 34.142 -11.712 -28.356 1.00 67.31 117 GLU A O 1
ATOM 897 N N . ALA A 1 118 ? 34.447 -10.454 -26.532 1.00 62.03 118 ALA A N 1
ATOM 898 C CA . ALA A 1 118 ? 35.869 -10.215 -26.776 1.00 62.03 118 ALA A CA 1
ATOM 899 C C . ALA A 1 118 ? 36.705 -11.498 -26.637 1.00 62.03 118 ALA A C 1
ATOM 901 O O . ALA A 1 118 ? 37.605 -11.722 -27.438 1.00 62.03 118 ALA A O 1
ATOM 902 N N . GLU A 1 119 ? 36.397 -12.357 -25.664 1.00 60.88 119 GLU A N 1
ATOM 903 C CA . GLU A 1 119 ? 37.049 -13.661 -25.485 1.00 60.88 119 GLU A CA 1
ATOM 904 C C . GLU A 1 119 ? 36.737 -14.620 -26.649 1.00 60.88 119 GLU A C 1
ATOM 906 O O . GLU A 1 119 ? 37.626 -15.340 -27.108 1.00 60.88 119 GLU A O 1
ATOM 911 N N . LEU A 1 120 ? 35.514 -14.558 -27.193 1.00 60.47 120 LEU A N 1
ATOM 912 C CA . LEU A 1 120 ? 35.100 -15.314 -28.379 1.00 60.47 120 LEU A CA 1
ATOM 913 C C . LEU A 1 120 ? 35.815 -14.836 -29.659 1.00 60.47 120 LEU A C 1
ATOM 915 O O . LEU A 1 120 ? 36.221 -15.655 -30.481 1.00 60.47 120 LEU A O 1
ATOM 919 N N . LEU A 1 121 ? 35.999 -13.521 -29.819 1.00 57.62 121 LEU A N 1
ATOM 920 C CA . LEU A 1 121 ? 36.669 -12.911 -30.977 1.00 57.62 121 LEU A CA 1
ATOM 921 C C . LEU A 1 121 ? 38.199 -13.053 -30.949 1.00 57.62 121 LEU A C 1
ATOM 923 O O . LEU A 1 121 ? 38.813 -13.125 -32.011 1.00 57.62 121 LEU A O 1
ATOM 927 N N . LEU A 1 122 ? 38.825 -13.096 -29.767 1.00 58.03 122 LEU A N 1
ATOM 928 C CA . LEU A 1 122 ? 40.288 -13.160 -29.633 1.00 58.03 122 LEU A CA 1
ATOM 929 C C . LEU A 1 122 ? 40.866 -14.588 -29.641 1.00 58.03 122 LEU A C 1
ATOM 931 O O . LEU A 1 122 ? 42.066 -14.751 -29.430 1.00 58.03 122 LEU A O 1
ATOM 935 N N . GLY A 1 123 ? 40.051 -15.620 -29.885 1.00 49.66 123 GLY A N 1
ATOM 936 C CA . GLY A 1 123 ? 40.535 -16.997 -30.053 1.00 49.66 123 GLY A CA 1
ATOM 937 C C . GLY A 1 123 ? 41.234 -17.574 -28.814 1.00 49.66 123 GLY A C 1
ATOM 938 O O . GLY A 1 123 ? 42.200 -18.328 -28.938 1.00 49.66 123 GLY A O 1
ATOM 939 N N . GLY A 1 124 ? 40.776 -17.212 -27.613 1.00 46.09 124 GLY A N 1
ATOM 940 C CA . GLY A 1 124 ? 41.363 -17.682 -26.362 1.00 46.09 124 GLY A CA 1
ATOM 941 C C . GLY A 1 124 ? 41.006 -19.136 -26.060 1.00 46.09 124 GLY A C 1
ATOM 942 O O . GLY A 1 124 ? 39.980 -19.421 -25.449 1.00 46.09 124 GLY A O 1
ATOM 943 N N . SER A 1 125 ? 41.882 -20.070 -26.425 1.00 44.31 125 SER A N 1
ATOM 944 C CA . SER A 1 125 ? 41.893 -21.434 -25.888 1.00 44.31 125 SER A CA 1
ATOM 945 C C . SER A 1 125 ? 42.125 -21.404 -24.370 1.00 44.31 125 SER A C 1
ATOM 947 O O . SER A 1 125 ? 43.262 -21.479 -23.916 1.00 44.31 125 SER A O 1
ATOM 949 N N . SER A 1 126 ? 41.075 -21.256 -23.557 1.00 46.88 126 SER A N 1
ATOM 950 C CA . SER A 1 126 ? 41.131 -21.424 -22.091 1.00 46.88 126 SER A CA 1
ATOM 951 C C . SER A 1 126 ? 39.768 -21.818 -21.510 1.00 46.88 126 SER A C 1
ATOM 953 O O . SER A 1 126 ? 39.169 -21.118 -20.700 1.00 46.88 126 SER A O 1
ATOM 955 N N . SER A 1 127 ? 39.284 -22.997 -21.893 1.00 48.75 127 SER A N 1
ATOM 956 C CA . SER A 1 127 ? 38.028 -23.608 -21.439 1.00 48.75 127 SER A CA 1
ATOM 957 C C . SER A 1 127 ? 38.043 -24.120 -19.983 1.00 48.75 127 SER A C 1
ATOM 959 O O . SER A 1 127 ? 37.497 -25.186 -19.716 1.00 48.75 127 SER A O 1
ATOM 961 N N . SER A 1 128 ? 38.679 -23.430 -19.028 1.00 46.31 128 SER A N 1
ATOM 962 C CA . SER A 1 128 ? 38.867 -23.988 -17.670 1.00 46.31 128 SER A CA 1
ATOM 963 C C . SER A 1 128 ? 38.557 -23.045 -16.498 1.00 46.31 128 SER A C 1
ATOM 965 O O . SER A 1 128 ? 38.334 -23.513 -15.385 1.00 46.31 128 SER A O 1
ATOM 967 N N . SER A 1 129 ? 38.464 -21.724 -16.691 1.00 46.53 129 SER A N 1
ATOM 968 C CA . SER A 1 129 ? 38.408 -20.796 -15.540 1.00 46.53 129 SER A CA 1
ATOM 969 C C . SER A 1 129 ? 37.032 -20.202 -15.208 1.00 46.53 129 SER A C 1
ATOM 971 O O . SER A 1 129 ? 36.872 -19.635 -14.129 1.00 46.53 129 SER A O 1
ATOM 973 N N . THR A 1 130 ? 36.016 -20.335 -16.066 1.00 44.41 130 THR A N 1
ATOM 974 C CA . THR A 1 130 ? 34.711 -19.669 -15.862 1.00 44.41 130 THR A CA 1
ATOM 975 C C . THR A 1 130 ? 33.677 -20.497 -15.089 1.00 44.41 130 THR A C 1
ATOM 977 O O . THR A 1 130 ? 32.745 -19.916 -14.537 1.00 44.41 130 THR A O 1
ATOM 980 N N . ALA A 1 131 ? 33.856 -21.817 -14.952 1.00 41.00 131 ALA A N 1
ATOM 981 C CA . ALA A 1 131 ? 32.943 -22.673 -14.180 1.00 41.00 131 ALA A CA 1
ATOM 982 C C . ALA A 1 131 ? 33.160 -22.590 -12.652 1.00 41.00 131 ALA A C 1
ATOM 984 O O . ALA A 1 131 ? 32.220 -22.775 -11.883 1.00 41.00 131 ALA A O 1
ATOM 985 N N . THR A 1 132 ? 34.372 -22.265 -12.189 1.00 42.66 132 THR A N 1
ATOM 986 C CA . THR A 1 132 ? 34.726 -22.359 -10.757 1.00 42.66 132 THR A CA 1
ATOM 987 C C . THR A 1 132 ? 34.331 -21.124 -9.939 1.00 42.66 132 THR A C 1
ATOM 989 O O . THR A 1 132 ? 34.033 -21.242 -8.753 1.00 42.66 132 THR A O 1
ATOM 992 N N . ILE A 1 133 ? 34.266 -19.931 -10.542 1.00 47.91 133 ILE A N 1
ATOM 993 C CA . ILE A 1 133 ? 34.010 -18.688 -9.785 1.00 47.91 133 ILE A CA 1
ATOM 994 C C . ILE A 1 133 ? 32.532 -18.548 -9.366 1.00 47.91 133 ILE A C 1
ATOM 996 O O . ILE A 1 133 ? 32.239 -17.886 -8.374 1.00 47.91 133 ILE A O 1
ATOM 1000 N N . ILE A 1 134 ? 31.594 -19.218 -10.048 1.00 45.94 134 ILE A N 1
ATOM 1001 C CA . ILE A 1 134 ? 30.154 -19.111 -9.739 1.00 45.94 134 ILE A CA 1
ATOM 1002 C C . ILE A 1 134 ? 29.730 -20.035 -8.575 1.00 45.94 134 ILE A C 1
ATOM 1004 O O . ILE A 1 134 ? 28.769 -19.725 -7.874 1.00 45.94 134 ILE A O 1
ATOM 1008 N N . SER A 1 135 ? 30.470 -21.110 -8.274 1.00 44.88 135 SER A N 1
ATOM 1009 C CA . SER A 1 135 ? 30.125 -22.025 -7.166 1.00 44.88 135 SER A CA 1
ATOM 1010 C C . SER A 1 135 ? 30.663 -21.616 -5.788 1.00 44.88 135 SER A C 1
ATOM 1012 O O . SER A 1 135 ? 30.214 -22.169 -4.789 1.00 44.88 135 SER A O 1
ATOM 1014 N N . GLY A 1 136 ? 31.601 -20.667 -5.700 1.00 45.31 136 GLY A N 1
ATOM 1015 C CA . GLY A 1 136 ? 32.334 -20.398 -4.454 1.00 45.31 136 GLY A CA 1
ATOM 1016 C C . GLY A 1 136 ? 31.661 -19.461 -3.441 1.00 45.31 136 GLY A C 1
ATOM 1017 O O . GLY A 1 136 ? 31.958 -19.568 -2.255 1.00 45.31 136 GLY A O 1
ATOM 1018 N N . SER A 1 137 ? 30.764 -18.558 -3.864 1.00 44.72 137 SER A N 1
ATOM 1019 C CA . SER A 1 137 ? 30.394 -17.404 -3.013 1.00 44.72 137 SER A CA 1
ATOM 1020 C C . SER A 1 137 ? 28.899 -17.066 -2.927 1.00 44.72 137 SER A C 1
ATOM 1022 O O . SER A 1 137 ? 28.557 -15.984 -2.456 1.00 44.72 137 SER A O 1
ATOM 1024 N N . SER A 1 138 ? 27.969 -17.923 -3.370 1.00 44.38 138 SER A N 1
ATOM 1025 C CA . SER A 1 138 ? 26.531 -17.557 -3.362 1.00 44.38 138 SER A CA 1
ATOM 1026 C C . SER A 1 138 ? 25.539 -18.639 -2.928 1.00 44.38 138 SER A C 1
ATOM 1028 O O . SER A 1 138 ? 24.335 -18.411 -2.992 1.00 44.38 138 SER A O 1
ATOM 1030 N N . THR A 1 139 ? 25.979 -19.780 -2.399 1.00 42.81 139 THR A N 1
ATOM 1031 C CA . THR A 1 139 ? 25.040 -20.836 -1.974 1.00 42.81 139 THR A CA 1
ATOM 1032 C C . THR A 1 139 ? 24.302 -20.549 -0.660 1.00 42.81 139 THR A C 1
ATOM 1034 O O . THR A 1 139 ? 23.302 -21.206 -0.398 1.00 42.81 139 THR A O 1
ATOM 1037 N N . ASN A 1 140 ? 24.693 -19.538 0.129 1.00 45.03 140 ASN A N 1
ATOM 1038 C CA . ASN A 1 140 ? 24.070 -19.278 1.439 1.00 45.03 140 ASN A CA 1
ATOM 1039 C C . ASN A 1 140 ? 23.006 -18.166 1.489 1.00 45.03 140 ASN A C 1
ATOM 1041 O O . ASN A 1 140 ? 22.444 -17.945 2.555 1.00 45.03 140 ASN A O 1
ATOM 1045 N N . LEU A 1 141 ? 22.680 -17.484 0.382 1.00 45.12 141 LEU A N 1
ATOM 1046 C CA . LEU A 1 141 ? 21.691 -16.383 0.403 1.00 45.12 141 LEU A CA 1
ATOM 1047 C C . LEU A 1 141 ? 20.432 -16.610 -0.454 1.00 45.12 141 LEU A C 1
ATOM 1049 O O . LEU A 1 141 ? 19.495 -15.820 -0.379 1.00 45.12 141 LEU A O 1
ATOM 1053 N N . LEU A 1 142 ? 20.384 -17.680 -1.254 1.00 44.56 142 LEU A N 1
ATOM 1054 C CA . LEU A 1 142 ? 19.240 -18.000 -2.127 1.00 44.56 142 LEU A CA 1
ATOM 1055 C C . LEU A 1 142 ? 18.266 -19.031 -1.531 1.00 44.56 142 LEU A C 1
ATOM 1057 O O . LEU A 1 142 ? 17.165 -19.196 -2.057 1.00 44.56 142 LEU A O 1
ATOM 1061 N N . ALA A 1 143 ? 18.634 -19.683 -0.425 1.00 44.56 143 ALA A N 1
ATOM 1062 C CA . ALA A 1 143 ? 17.772 -20.651 0.256 1.00 44.56 143 ALA A CA 1
ATOM 1063 C C . ALA A 1 143 ? 16.649 -19.995 1.086 1.00 44.56 143 ALA A C 1
ATOM 1065 O O . ALA A 1 143 ? 15.636 -20.636 1.338 1.00 44.56 143 ALA A O 1
ATOM 1066 N N . ASP A 1 144 ? 16.785 -18.718 1.466 1.00 42.41 144 ASP A N 1
ATOM 1067 C CA . ASP A 1 144 ? 15.890 -18.083 2.451 1.00 42.41 144 ASP A CA 1
ATOM 1068 C C . ASP A 1 144 ? 14.732 -17.263 1.837 1.00 42.41 144 ASP A C 1
ATOM 1070 O O . ASP A 1 144 ? 13.873 -16.746 2.542 1.00 42.41 144 ASP A O 1
ATOM 1074 N N . ARG A 1 145 ? 14.668 -17.122 0.502 1.00 48.84 145 ARG A N 1
ATOM 1075 C CA . ARG A 1 145 ? 13.664 -16.259 -0.169 1.00 48.84 145 ARG A CA 1
ATOM 1076 C C . ARG A 1 145 ? 12.729 -16.952 -1.162 1.00 48.84 145 ARG A C 1
ATOM 1078 O O . ARG A 1 145 ? 11.866 -16.288 -1.731 1.00 48.84 145 ARG A O 1
ATOM 1085 N N . THR A 1 146 ? 12.857 -18.258 -1.384 1.00 45.69 146 THR A N 1
ATOM 1086 C CA . THR A 1 146 ? 12.116 -18.966 -2.449 1.00 45.69 146 THR A CA 1
ATOM 1087 C C . THR A 1 146 ? 10.921 -19.800 -1.983 1.00 45.69 146 THR A C 1
ATOM 1089 O O . THR A 1 146 ? 10.225 -20.356 -2.828 1.00 45.69 146 THR A O 1
ATOM 1092 N N . THR A 1 147 ? 10.579 -19.825 -0.694 1.00 44.75 147 THR A N 1
ATOM 1093 C CA . THR A 1 147 ? 9.391 -20.561 -0.216 1.00 44.75 147 THR A CA 1
ATOM 1094 C C . THR A 1 147 ? 8.063 -19.810 -0.376 1.00 44.75 147 THR A C 1
ATOM 1096 O O . THR A 1 147 ? 7.033 -20.469 -0.474 1.00 44.75 147 THR A O 1
ATOM 1099 N N . SER A 1 148 ? 8.046 -18.474 -0.493 1.00 45.78 148 SER A N 1
ATOM 1100 C CA . SER A 1 148 ? 6.772 -17.717 -0.523 1.00 45.78 148 SER A CA 1
ATOM 1101 C C . SER A 1 148 ? 6.352 -17.157 -1.888 1.00 45.78 148 SER A C 1
ATOM 1103 O O . SER 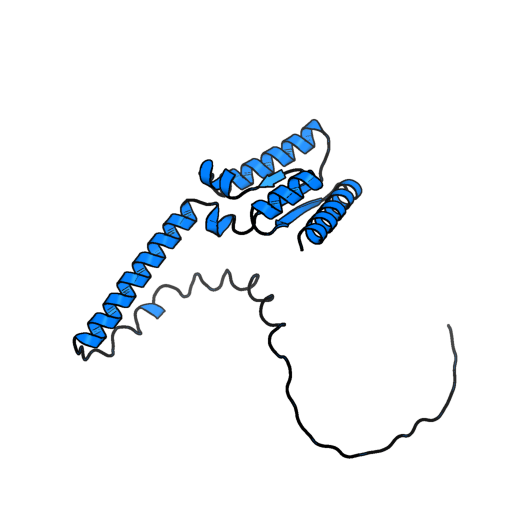A 1 148 ? 5.170 -16.898 -2.083 1.00 45.78 148 SER A O 1
ATOM 1105 N N . SER A 1 149 ? 7.266 -16.985 -2.851 1.00 44.62 149 SER A N 1
ATOM 1106 C CA . SER A 1 149 ? 6.953 -16.285 -4.119 1.00 44.62 149 SER A CA 1
ATOM 1107 C C . SER A 1 149 ? 6.865 -17.189 -5.358 1.00 44.62 149 SER A C 1
ATOM 1109 O O . SER A 1 149 ? 6.517 -16.708 -6.432 1.00 44.62 149 SER A O 1
ATOM 1111 N N . ALA A 1 150 ? 7.179 -18.486 -5.242 1.00 37.91 150 ALA A N 1
ATOM 1112 C CA . ALA A 1 150 ? 7.267 -19.407 -6.385 1.00 37.91 150 ALA A CA 1
ATOM 1113 C C . ALA A 1 150 ? 6.006 -20.266 -6.625 1.00 37.91 150 ALA A C 1
ATOM 1115 O O . ALA A 1 150 ? 5.899 -20.917 -7.662 1.00 37.91 150 ALA A O 1
ATOM 1116 N N . SER A 1 151 ? 5.025 -20.261 -5.717 1.00 39.91 151 SER A N 1
ATOM 1117 C CA . SER A 1 151 ? 3.815 -21.093 -5.828 1.00 39.91 151 SER A CA 1
ATOM 1118 C C . SER A 1 151 ? 2.692 -20.497 -6.693 1.00 39.91 151 SER A C 1
ATOM 1120 O O . SER A 1 151 ? 1.695 -21.176 -6.912 1.00 39.91 151 SER A O 1
ATOM 1122 N N . GLN A 1 152 ? 2.832 -19.279 -7.235 1.00 45.50 152 GLN A N 1
ATOM 1123 C CA . GLN A 1 152 ? 1.749 -18.602 -7.978 1.00 45.50 152 GLN A CA 1
ATOM 1124 C C . GLN A 1 152 ? 1.952 -18.460 -9.498 1.00 45.50 152 GLN A C 1
ATOM 1126 O O . GLN A 1 152 ? 1.166 -17.779 -10.146 1.00 45.50 152 GLN A O 1
ATOM 1131 N N . LEU A 1 153 ? 2.960 -19.103 -10.103 1.00 38.62 153 LEU A N 1
ATOM 1132 C CA . LEU A 1 153 ? 3.245 -18.945 -11.544 1.00 38.62 153 LEU A CA 1
ATOM 1133 C C . LEU A 1 153 ? 3.301 -20.253 -12.361 1.00 38.62 153 LEU A C 1
ATOM 1135 O O . LEU A 1 153 ? 3.825 -20.231 -13.470 1.00 38.62 153 LEU A O 1
ATOM 1139 N N . SER A 1 154 ? 2.754 -21.384 -11.881 1.00 38.72 154 SER A N 1
ATOM 1140 C CA . SER A 1 154 ? 2.784 -22.652 -12.653 1.00 38.72 154 SER A CA 1
ATOM 1141 C C . SER A 1 154 ? 1.442 -23.295 -13.037 1.00 38.72 154 SER A C 1
ATOM 1143 O O . SER A 1 154 ? 1.469 -24.354 -13.656 1.00 38.72 154 SER A O 1
ATOM 1145 N N . SER A 1 155 ? 0.274 -22.693 -12.773 1.00 40.91 155 SER A N 1
ATOM 1146 C CA . SER A 1 155 ? -1.008 -23.350 -13.112 1.00 40.91 155 SER A CA 1
ATOM 1147 C C . SER A 1 155 ? -1.656 -22.960 -14.450 1.00 40.91 155 SER A C 1
ATOM 1149 O O . SER A 1 155 ? -2.610 -23.624 -14.833 1.00 40.91 155 SER A O 1
ATOM 1151 N N . ASP A 1 156 ? -1.145 -21.974 -15.200 1.00 35.78 156 ASP A N 1
ATOM 1152 C CA . ASP A 1 156 ? -1.880 -21.408 -16.357 1.00 35.78 156 ASP A CA 1
ATOM 1153 C C . ASP A 1 156 ? -1.254 -21.643 -17.747 1.00 35.78 156 ASP A C 1
ATOM 1155 O O . ASP A 1 156 ? -1.623 -20.993 -18.723 1.00 35.78 156 ASP A O 1
ATOM 1159 N N . ALA A 1 157 ? -0.346 -22.613 -17.896 1.00 37.78 157 ALA A N 1
ATOM 1160 C CA . ALA A 1 157 ? 0.263 -22.919 -19.197 1.00 37.78 157 ALA A CA 1
ATOM 1161 C C . ALA A 1 157 ? 0.287 -24.421 -19.528 1.00 37.78 157 ALA A C 1
ATOM 1163 O O . ALA A 1 157 ? 1.348 -25.017 -19.680 1.00 37.78 157 ALA A O 1
ATOM 1164 N N . ALA A 1 158 ? -0.891 -25.029 -19.688 1.00 33.75 158 ALA A N 1
ATOM 1165 C CA . ALA A 1 158 ? -1.048 -26.269 -20.456 1.00 33.75 158 ALA A CA 1
ATOM 1166 C C . ALA A 1 158 ? -2.453 -26.349 -21.076 1.00 33.75 158 ALA A C 1
ATOM 1168 O O . ALA A 1 158 ? -3.334 -27.072 -20.613 1.00 33.75 158 ALA A O 1
ATOM 1169 N N . GLY A 1 159 ? -2.669 -25.572 -22.138 1.00 30.03 159 GLY A N 1
ATOM 1170 C CA . GLY A 1 159 ? -3.793 -25.764 -23.046 1.00 30.03 159 GLY A CA 1
ATOM 1171 C C . GLY A 1 159 ? -3.503 -26.855 -24.083 1.00 30.03 159 GLY A C 1
ATOM 1172 O O . GLY A 1 159 ? -2.433 -26.873 -24.676 1.00 30.03 159 GLY A O 1
ATOM 1173 N N . SER A 1 160 ? -4.512 -27.699 -24.320 1.00 31.41 160 SER A N 1
ATOM 1174 C CA . SER A 1 160 ? -4.987 -28.154 -25.639 1.00 31.41 160 SER A CA 1
ATOM 1175 C C . SER A 1 160 ? -3.984 -28.750 -26.652 1.00 31.41 160 SER A C 1
ATOM 1177 O O . SER A 1 160 ? -3.219 -28.028 -27.283 1.00 31.41 160 SER A O 1
ATOM 1179 N N . SER A 1 161 ? -4.109 -30.053 -26.953 1.00 33.06 161 SER A N 1
ATOM 1180 C CA . SER A 1 161 ? -4.356 -30.543 -28.332 1.00 33.06 161 SER A CA 1
ATOM 1181 C C . SER A 1 161 ? -4.514 -32.077 -28.442 1.00 33.06 161 SER A C 1
ATOM 1183 O O . SER A 1 161 ? -3.662 -32.846 -28.023 1.00 33.06 161 SER A O 1
ATOM 1185 N N . ALA A 1 162 ? -5.647 -32.467 -29.043 1.00 32.06 162 ALA A N 1
ATOM 1186 C CA . ALA A 1 162 ? -5.893 -33.539 -30.023 1.00 32.06 162 ALA A CA 1
ATOM 1187 C C . ALA A 1 162 ? -5.402 -35.001 -29.828 1.00 32.06 162 ALA A C 1
ATOM 1189 O O . ALA A 1 162 ? -4.212 -35.285 -29.848 1.00 32.06 162 ALA A O 1
ATOM 1190 N N . GLY A 1 163 ? -6.355 -35.946 -29.954 1.00 27.67 163 GLY A N 1
ATOM 1191 C CA . GLY A 1 163 ? -6.223 -37.028 -30.950 1.00 27.67 163 GLY A CA 1
ATOM 1192 C C . GLY A 1 163 ? -6.377 -38.493 -30.503 1.00 27.67 163 GLY A C 1
ATOM 1193 O O . GLY A 1 163 ? -5.398 -39.128 -30.152 1.00 27.67 163 GLY A O 1
ATOM 1194 N N . ALA A 1 164 ? -7.587 -39.035 -30.703 1.00 31.42 164 ALA A N 1
ATOM 1195 C CA . ALA A 1 164 ? -7.907 -40.405 -31.153 1.00 31.42 164 ALA A CA 1
ATOM 1196 C C . ALA A 1 164 ? -7.510 -41.647 -30.312 1.00 31.42 164 ALA A C 1
ATOM 1198 O O . ALA A 1 164 ? -6.366 -42.078 -30.328 1.00 31.42 164 ALA A O 1
ATOM 1199 N N . ALA A 1 165 ? -8.521 -42.325 -29.740 1.00 31.53 165 ALA A N 1
ATOM 1200 C CA . ALA A 1 165 ? -8.874 -43.736 -30.014 1.00 31.53 165 ALA A CA 1
ATOM 1201 C C . ALA A 1 165 ? -9.952 -44.241 -29.022 1.00 31.53 165 ALA A C 1
ATOM 1203 O O . ALA A 1 165 ? -9.712 -44.321 -27.822 1.00 31.53 165 ALA A O 1
ATOM 1204 N N . GLY A 1 166 ? -11.139 -44.605 -29.523 1.00 29.75 166 GLY A N 1
ATOM 1205 C CA . GLY A 1 166 ? -11.994 -45.633 -28.893 1.00 29.75 166 GLY A CA 1
ATOM 1206 C C . GLY A 1 166 ? -11.673 -47.018 -29.491 1.00 29.75 166 GLY A C 1
ATOM 1207 O O . GLY A 1 166 ? -10.817 -47.063 -30.379 1.00 29.75 166 GLY A O 1
ATOM 1208 N N . PRO A 1 167 ? -12.372 -48.128 -29.145 1.00 42.78 167 PRO A N 1
ATOM 1209 C CA . PRO A 1 167 ? -13.685 -48.218 -28.482 1.00 42.78 167 PRO A CA 1
ATOM 1210 C C . PRO A 1 167 ? -13.734 -49.376 -27.420 1.00 42.78 167 PRO A C 1
ATOM 1212 O O . PRO A 1 167 ? -12.708 -49.652 -26.808 1.00 42.78 167 PRO A O 1
ATOM 1215 N N . PRO A 1 168 ? -14.862 -50.079 -27.157 1.00 47.84 168 PRO A N 1
ATOM 1216 C CA . PRO A 1 168 ? -15.939 -49.695 -26.232 1.00 47.84 168 PRO A CA 1
ATOM 1217 C C . PRO A 1 168 ? -16.245 -50.776 -25.158 1.00 47.84 168 PRO A C 1
ATOM 1219 O O . PRO A 1 168 ? -16.062 -51.963 -25.413 1.00 47.84 168 PRO A O 1
ATOM 1222 N N . ALA A 1 169 ? -16.835 -50.427 -24.003 1.00 37.22 169 ALA A N 1
ATOM 1223 C CA . ALA A 1 169 ? -17.530 -51.426 -23.170 1.00 37.22 169 ALA A CA 1
ATOM 1224 C C . ALA A 1 169 ? -18.570 -50.843 -22.186 1.00 37.22 169 ALA A C 1
ATOM 1226 O O . ALA A 1 169 ? -18.237 -50.275 -21.156 1.00 37.22 169 ALA A O 1
ATOM 1227 N N . GLN A 1 170 ? -19.837 -51.094 -22.528 1.00 35.09 170 GLN A N 1
ATOM 1228 C CA . GLN A 1 170 ? -20.930 -51.569 -21.664 1.00 35.09 170 GLN A CA 1
ATOM 1229 C C . GLN A 1 170 ? -21.488 -50.680 -20.533 1.00 35.09 170 GLN A C 1
ATOM 1231 O O . GLN A 1 170 ? -21.119 -50.744 -19.367 1.00 35.09 170 GLN A O 1
ATOM 1236 N N . ASN A 1 171 ? -22.560 -49.988 -20.922 1.00 37.66 171 ASN A N 1
ATOM 1237 C CA . ASN A 1 171 ? -23.740 -49.629 -20.136 1.00 37.66 171 ASN A CA 1
ATOM 1238 C C . ASN A 1 171 ? -24.333 -50.818 -19.346 1.00 37.66 171 ASN A C 1
ATOM 1240 O O . ASN A 1 171 ? -24.756 -51.786 -19.978 1.00 37.66 171 ASN A O 1
ATOM 1244 N N . LYS A 1 172 ? -24.467 -50.686 -18.016 1.00 36.81 172 LYS A N 1
ATOM 1245 C CA . LYS A 1 172 ? -25.546 -51.288 -17.202 1.00 36.81 172 LYS A CA 1
ATOM 1246 C C . LYS A 1 172 ? -25.800 -50.454 -15.932 1.00 36.81 172 LYS A C 1
ATOM 1248 O O . LYS A 1 172 ? -25.113 -50.631 -14.936 1.00 36.81 172 LYS A O 1
ATOM 1253 N N . ASN A 1 173 ? -26.835 -49.613 -15.951 1.00 38.19 173 ASN A N 1
ATOM 1254 C CA . ASN A 1 173 ? -27.674 -49.375 -14.765 1.00 38.19 173 ASN A CA 1
ATOM 1255 C C . ASN A 1 173 ? -28.813 -50.408 -14.781 1.00 38.19 173 ASN A C 1
ATOM 1257 O O . ASN A 1 173 ? -29.294 -50.745 -15.868 1.00 38.19 173 ASN A O 1
ATOM 1261 N N . PRO A 1 174 ? -29.250 -50.923 -13.616 1.00 44.44 174 PRO A N 1
ATOM 1262 C CA . PRO A 1 174 ? -30.559 -50.473 -13.109 1.00 44.44 174 PRO A CA 1
ATOM 1263 C C . PRO A 1 174 ? -30.738 -50.488 -11.564 1.00 44.44 174 PRO A C 1
ATOM 1265 O O . PRO A 1 174 ? -30.120 -51.287 -10.871 1.00 44.44 174 PRO A O 1
ATOM 1268 N N . GLY A 1 175 ? -31.692 -49.679 -11.065 1.00 33.22 175 GLY A N 1
ATOM 1269 C CA . GLY A 1 175 ? -32.405 -49.841 -9.770 1.00 33.22 175 GLY A CA 1
ATOM 1270 C C . GLY A 1 175 ? -31.997 -48.850 -8.662 1.00 33.22 175 GLY A C 1
ATOM 1271 O O . GLY A 1 175 ? -30.872 -48.909 -8.192 1.00 33.22 175 GLY A O 1
ATOM 1272 N N . LEU A 1 176 ? -32.785 -47.815 -8.304 1.00 37.75 176 LEU A N 1
ATOM 1273 C CA . LEU A 1 176 ? -33.927 -47.815 -7.344 1.00 37.75 176 LEU A CA 1
ATOM 1274 C C . LEU A 1 176 ? -33.640 -48.641 -6.065 1.00 37.75 176 LEU A C 1
ATOM 1276 O O . LEU A 1 176 ? -33.371 -49.823 -6.198 1.00 37.75 176 LEU A O 1
ATOM 1280 N N . SER A 1 177 ? -33.769 -48.199 -4.801 1.00 48.38 177 SER A N 1
ATOM 1281 C CA . SER A 1 177 ? -34.354 -47.016 -4.119 1.00 48.38 177 SER A CA 1
ATOM 1282 C C . SER A 1 177 ? -33.949 -47.069 -2.592 1.00 48.38 177 SER A C 1
ATOM 1284 O O . SER A 1 177 ? -32.901 -47.657 -2.343 1.00 48.38 177 SER A O 1
ATOM 1286 N N . PRO A 1 178 ? -34.624 -46.465 -1.571 1.00 54.88 178 PRO A N 1
ATOM 1287 C CA . PRO A 1 178 ? -34.039 -45.483 -0.630 1.00 54.88 178 PRO A CA 1
ATOM 1288 C C . PRO A 1 178 ? -34.053 -45.887 0.882 1.00 54.88 178 PRO A C 1
ATOM 1290 O O . PRO A 1 178 ? -34.408 -47.012 1.215 1.00 54.88 178 PRO A O 1
ATOM 1293 N N . ALA A 1 179 ? -33.776 -44.911 1.775 1.00 38.78 179 ALA A N 1
ATOM 1294 C CA . ALA A 1 179 ? -33.899 -44.906 3.259 1.00 38.78 179 ALA A CA 1
ATOM 1295 C C . ALA A 1 179 ? -32.673 -45.472 4.030 1.00 38.78 179 ALA A C 1
ATOM 1297 O O . ALA A 1 179 ? -32.022 -46.388 3.557 1.00 38.78 179 ALA A O 1
ATOM 1298 N N . SER A 1 180 ? -32.216 -44.938 5.170 1.00 42.00 180 SER A N 1
ATOM 1299 C CA . SER A 1 180 ? -32.939 -44.326 6.288 1.00 42.00 180 SER A CA 1
ATOM 1300 C C . SER A 1 180 ? -32.113 -43.275 7.040 1.00 42.00 180 SER A C 1
ATOM 1302 O O . SER A 1 180 ? -30.886 -43.286 7.054 1.00 42.00 180 SER A O 1
ATOM 1304 N N . ARG A 1 181 ? -32.873 -42.388 7.677 1.00 39.66 181 ARG A N 1
ATOM 1305 C CA . ARG A 1 181 ? -32.531 -41.460 8.755 1.00 39.66 181 ARG A CA 1
ATOM 1306 C C . ARG A 1 181 ? -32.354 -42.259 10.056 1.00 39.66 181 ARG A C 1
ATOM 1308 O O . ARG A 1 181 ? -33.248 -43.044 10.359 1.00 39.66 181 ARG A O 1
ATOM 1315 N N . GLU A 1 182 ? -31.300 -41.987 10.812 1.00 44.75 182 GLU A N 1
ATOM 1316 C CA . GLU A 1 182 ? -31.295 -41.893 12.282 1.00 44.75 182 GLU A CA 1
ATOM 1317 C C . GLU A 1 182 ? -30.327 -40.776 12.675 1.00 44.75 182 GLU A C 1
ATOM 1319 O O . GLU A 1 182 ? -29.277 -40.654 11.999 1.00 44.75 182 GLU A O 1
#

Sequence (182 aa):
ARGVLSEVAGNISVDALSSGKFYHFIRCGSTAVTLEIALQVEPTIVIVNEEVKNGKQSLTEIVKSIAEQILKRRDEFGLNSGVILLSDGLVENGLVQTEILKSEIAHLRKAFKVRTEAELLLGGSSSSSTATIISGSSTNLLADRTTSSASQLSSDAAGSSAGAAGPPAQNKNPGLSPASRE

Secondary structure (DSSP, 8-state):
-HHHHHHHHHHHHHHHHHHSS-EEEEE-SSHHHHHHHHHHH--SEEE-HHHHHHHT--HHHHHHHHHHHHHHHHHHH----EEEEE-TTIIIII-HHHHHHHHHHHHHHHHHHHHHHHHHHTT---TTSTTTTTTSS-TTSSSSSSSSSSTTSSSS--------------------------

Foldseek 3Di:
DLVVLLVVLLVVFVVQQVVLADEAEDEDEAQVSLVVSCVRRVWQEEDGLVVLQVVLDDPVRVVVVVVVSQVVCCVPPVRNTTYYYYYPCNVCRNHPVNVVVVVVVVVVVVVVVVVVVVCVVVPDPDPDDPPPPVPPPPPPPVVPPPPPPPPPPPDPPDDDDDDDDDDDDDDDDDDDDDDDDD

Radius of gyration: 27.94 Å; chains: 1; bounding box: 76×64×51 Å